Protein AF-A0A5J9WHA4-F1 (afdb_monomer_lite)

Foldseek 3Di:
DDDDDDDDDPPDDPVPDDDDPDDDDDDDDDDDDDDCDVVNVVVCVVCVVVPPVPPPDDDDPVRCCVVPPDPDDPVVVVVVVVVVVVVVVVVVVVVVVVVVVVVVVVVVVVVVVVVVVVVVVVVVVVD

Secondary structure (DSSP, 8-state):
----PPPP-----GGG------PPPPPPP----SS--HHHHHHHHHHTT--S--PPP---HHHHHHHHS-SS-HHHHHHHHHHHHHHHHHHHHHHHHHHHHHHHHHHHHHHHHHHHHHHHHHHHTT-

Structure (mmCIF, N/CA/C/O backbone):
data_AF-A0A5J9WHA4-F1
#
_entry.id   AF-A0A5J9WHA4-F1
#
loop_
_atom_site.group_PDB
_atom_site.id
_atom_site.type_symbol
_atom_site.label_atom_id
_atom_site.label_alt_id
_atom_site.label_comp_id
_atom_site.label_asym_id
_atom_site.label_entity_id
_atom_site.label_seq_id
_atom_site.pdbx_PDB_ins_code
_atom_site.Cartn_x
_atom_site.Cartn_y
_atom_site.Cartn_z
_atom_site.occupancy
_atom_site.B_iso_or_equiv
_atom_site.auth_seq_id
_atom_site.auth_comp_id
_atom_site.auth_asym_id
_atom_site.auth_atom_id
_atom_site.pdbx_PDB_model_num
ATOM 1 N N . MET A 1 1 ? 9.979 -21.964 36.514 1.00 42.50 1 MET A N 1
ATOM 2 C CA . MET A 1 1 ? 9.067 -22.719 35.623 1.00 42.50 1 MET A CA 1
ATOM 3 C C . MET A 1 1 ? 7.821 -21.862 35.425 1.00 42.50 1 MET A C 1
ATOM 5 O O . MET A 1 1 ? 7.176 -21.580 36.415 1.00 42.50 1 MET A O 1
ATOM 9 N N . GLY A 1 2 ? 7.431 -21.323 34.276 1.00 45.12 2 GLY A N 1
ATOM 10 C CA . GLY A 1 2 ? 8.003 -21.222 32.938 1.00 45.12 2 GLY A CA 1
ATOM 11 C C . GLY A 1 2 ? 7.288 -20.052 32.241 1.00 45.12 2 GLY A C 1
ATOM 12 O O . GLY A 1 2 ? 6.086 -19.860 32.433 1.00 45.12 2 GLY A O 1
ATOM 13 N N . ASN A 1 3 ? 8.032 -19.243 31.488 1.00 47.94 3 ASN A N 1
ATOM 14 C CA . ASN A 1 3 ? 7.484 -18.123 30.724 1.00 47.94 3 ASN A CA 1
ATOM 15 C C . ASN A 1 3 ? 6.667 -18.672 29.548 1.00 47.94 3 ASN A C 1
ATOM 17 O O . ASN A 1 3 ? 7.211 -19.367 28.691 1.00 47.94 3 ASN A O 1
ATOM 21 N N . LYS A 1 4 ? 5.364 -18.375 29.497 1.00 57.47 4 LYS A N 1
ATOM 22 C CA . LYS A 1 4 ? 4.551 -18.638 28.304 1.00 57.47 4 LYS A CA 1
ATOM 23 C C . LYS A 1 4 ? 4.778 -17.486 27.328 1.00 57.47 4 LYS A C 1
ATOM 25 O O . LYS A 1 4 ? 4.336 -16.371 27.586 1.00 57.47 4 LYS A O 1
ATOM 30 N N . GLY A 1 5 ? 5.514 -17.765 26.253 1.00 57.06 5 GLY A N 1
ATOM 31 C CA . GLY A 1 5 ? 5.734 -16.830 25.150 1.00 57.06 5 GLY A CA 1
ATOM 32 C C . GLY A 1 5 ? 4.427 -16.412 24.457 1.00 57.06 5 GLY A C 1
ATOM 33 O O . GLY A 1 5 ? 3.373 -17.016 24.697 1.00 57.06 5 GLY A O 1
ATOM 34 N N . PRO A 1 6 ? 4.470 -15.367 23.614 1.00 57.88 6 PRO A N 1
ATOM 35 C CA . PRO A 1 6 ? 3.291 -14.869 22.919 1.00 57.88 6 PRO A CA 1
ATOM 36 C C . PRO A 1 6 ? 2.758 -15.936 21.953 1.00 57.88 6 PRO A C 1
ATOM 38 O O . PRO A 1 6 ? 3.522 -16.599 21.252 1.00 57.88 6 PRO A O 1
ATOM 41 N N . ARG A 1 7 ? 1.434 -16.129 21.947 1.00 57.38 7 ARG A N 1
ATOM 42 C CA . ARG A 1 7 ? 0.766 -17.046 21.012 1.00 57.38 7 ARG A CA 1
ATOM 43 C C . ARG A 1 7 ? 0.948 -16.537 19.578 1.00 57.38 7 ARG A C 1
ATOM 45 O O . ARG A 1 7 ? 0.840 -15.327 19.378 1.00 57.38 7 ARG A O 1
ATOM 52 N N . PRO A 1 8 ? 1.153 -17.426 18.593 1.00 57.53 8 PRO A N 1
ATOM 53 C CA . PRO A 1 8 ? 1.164 -17.031 17.194 1.00 57.53 8 PRO A CA 1
ATOM 54 C C . PRO A 1 8 ? -0.209 -16.459 16.824 1.00 57.53 8 PRO A C 1
ATOM 56 O O . PRO A 1 8 ? -1.244 -17.096 17.033 1.00 57.53 8 PRO A O 1
ATOM 59 N N . THR A 1 9 ? -0.212 -15.232 16.311 1.00 53.78 9 THR A N 1
ATOM 60 C CA . THR A 1 9 ? -1.342 -14.655 15.586 1.00 53.78 9 THR A CA 1
ATOM 61 C C . THR A 1 9 ? -1.576 -15.513 14.353 1.00 53.78 9 THR A C 1
ATOM 63 O O . THR A 1 9 ? -0.716 -15.576 13.481 1.00 53.78 9 THR A O 1
ATOM 66 N N . GLN A 1 10 ? -2.702 -16.221 14.314 1.00 59.75 10 GLN A N 1
ATOM 67 C CA . GLN A 1 10 ? -3.128 -16.947 13.125 1.00 59.75 10 GLN A CA 1
ATOM 68 C C . GLN A 1 10 ? -3.395 -15.911 12.031 1.00 59.75 10 GLN A C 1
ATOM 70 O O . GLN A 1 10 ? -4.304 -15.090 12.159 1.00 59.75 10 GLN A O 1
ATOM 75 N N . GLU A 1 11 ? -2.544 -15.893 11.012 1.00 55.50 11 GLU A N 1
ATOM 76 C CA . GLU A 1 11 ? -2.769 -15.114 9.802 1.00 55.50 11 GLU A CA 1
ATOM 77 C C . GLU A 1 11 ? -3.932 -15.767 9.052 1.00 55.50 11 GLU A C 1
ATOM 79 O O . GLU A 1 11 ? -3.798 -16.865 8.524 1.00 55.50 11 GLU A O 1
ATOM 84 N N . LEU A 1 12 ? -5.107 -15.135 9.088 1.00 58.59 12 LEU A N 1
ATOM 85 C CA . LEU A 1 12 ? -6.252 -15.551 8.282 1.00 58.59 12 LEU A CA 1
ATOM 86 C C . LEU A 1 12 ? -6.040 -15.014 6.868 1.00 58.59 12 LEU A C 1
ATOM 88 O O . LEU A 1 12 ? -6.037 -13.798 6.659 1.00 58.59 12 LEU A O 1
ATOM 92 N N . THR A 1 13 ? -5.824 -15.918 5.917 1.00 63.78 13 THR A N 1
ATOM 93 C CA . THR A 1 13 ? -5.714 -15.584 4.497 1.00 63.78 13 THR A CA 1
ATOM 94 C C . THR A 1 13 ? -7.108 -15.463 3.885 1.00 63.78 13 THR A C 1
ATOM 96 O O . THR A 1 13 ? -8.041 -16.149 4.295 1.00 63.78 13 THR A O 1
ATOM 99 N N . THR A 1 14 ? -7.281 -14.567 2.912 1.00 65.06 14 THR A N 1
ATOM 100 C CA . THR A 1 14 ? -8.581 -14.262 2.281 1.00 65.06 14 THR A CA 1
ATOM 101 C C . THR A 1 14 ? -9.237 -15.478 1.603 1.00 65.06 14 THR A C 1
ATOM 103 O O . THR A 1 14 ? -10.431 -15.445 1.320 1.00 65.06 14 THR A O 1
ATOM 106 N N . ASP A 1 15 ? -8.486 -16.561 1.398 1.00 68.62 15 ASP A N 1
ATOM 107 C CA . ASP A 1 15 ? -8.943 -17.799 0.760 1.00 68.62 15 ASP A CA 1
ATOM 108 C C . ASP A 1 15 ? -9.751 -18.732 1.689 1.00 68.62 15 ASP A C 1
ATOM 110 O O . ASP A 1 15 ? -10.354 -19.696 1.219 1.00 68.62 15 ASP A O 1
ATOM 114 N N . ASP A 1 16 ? -9.829 -18.449 2.996 1.00 73.75 16 ASP A N 1
ATOM 115 C CA . ASP A 1 16 ? -10.520 -19.313 3.972 1.00 73.75 16 ASP A CA 1
ATOM 116 C C . ASP A 1 16 ? -12.035 -19.034 4.113 1.00 73.75 16 ASP A C 1
ATOM 118 O O . ASP A 1 16 ? -12.739 -19.711 4.872 1.00 73.75 16 ASP A O 1
ATOM 122 N N . ILE A 1 17 ? -12.576 -18.040 3.398 1.00 70.94 17 ILE A N 1
ATOM 123 C CA . ILE A 1 17 ? -13.988 -17.638 3.495 1.00 70.94 17 ILE A CA 1
ATOM 124 C C . ILE A 1 17 ? -14.823 -18.406 2.458 1.00 70.94 17 ILE A C 1
ATOM 126 O O . ILE A 1 17 ? -14.785 -18.106 1.268 1.00 70.94 17 ILE A O 1
ATOM 130 N N . LYS A 1 18 ? -15.633 -19.371 2.909 1.00 67.25 18 LYS A N 1
ATOM 131 C CA . LYS A 1 18 ? -16.637 -20.054 2.071 1.00 67.25 18 LYS A CA 1
ATOM 132 C C . LYS A 1 18 ? -17.960 -19.286 2.120 1.00 67.25 18 LYS A C 1
ATOM 134 O O . LYS A 1 18 ? -18.579 -19.212 3.178 1.00 67.25 18 LYS A O 1
ATOM 139 N N . ILE A 1 19 ? -18.373 -18.707 0.994 1.00 67.00 19 ILE A N 1
ATOM 140 C CA . ILE A 1 19 ? -19.664 -18.021 0.834 1.00 67.00 19 ILE A CA 1
ATOM 141 C C . ILE A 1 19 ? -20.607 -18.989 0.115 1.00 67.00 19 ILE A C 1
ATOM 143 O O . ILE A 1 19 ? -20.355 -19.334 -1.036 1.00 67.00 19 ILE A O 1
ATOM 147 N N . ASP A 1 20 ? -21.664 -19.440 0.795 1.00 69.50 20 ASP A N 1
ATOM 148 C CA . ASP A 1 20 ? -22.755 -20.182 0.154 1.00 69.50 20 ASP A CA 1
ATOM 149 C C . ASP A 1 20 ? -23.672 -19.198 -0.586 1.00 69.50 20 ASP A C 1
ATOM 151 O O . ASP A 1 20 ? -24.241 -18.280 0.007 1.00 69.50 20 ASP A O 1
ATOM 155 N N . ASP A 1 21 ? -23.789 -19.395 -1.897 1.00 61.84 21 ASP A N 1
ATOM 156 C CA . ASP A 1 21 ? -24.413 -18.480 -2.858 1.00 61.84 21 ASP A CA 1
ATOM 157 C C . ASP A 1 21 ? -25.889 -18.853 -3.118 1.00 61.84 21 ASP A C 1
ATOM 159 O O . ASP A 1 21 ? -26.324 -19.041 -4.256 1.00 61.84 21 ASP A O 1
ATOM 163 N N . GLU A 1 22 ? -26.680 -19.043 -2.054 1.00 62.44 22 GLU A N 1
ATOM 164 C CA . GLU A 1 22 ? -28.096 -19.407 -2.197 1.00 62.44 22 GLU A CA 1
ATOM 165 C C . GLU A 1 22 ? -29.006 -18.170 -2.196 1.00 62.44 22 GLU A C 1
ATOM 167 O O . GLU A 1 22 ? -29.289 -17.546 -1.170 1.00 62.44 22 GLU A O 1
ATOM 172 N N . ALA A 1 23 ? -29.481 -17.809 -3.390 1.00 63.62 23 ALA A N 1
ATOM 173 C CA . ALA A 1 23 ? -30.409 -16.704 -3.590 1.00 63.62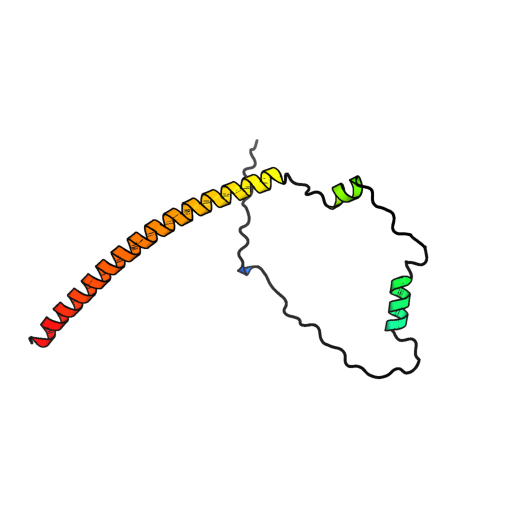 23 ALA A CA 1
ATOM 174 C C . ALA A 1 23 ? -31.837 -17.059 -3.111 1.00 63.62 23 ALA A C 1
ATOM 176 O O . ALA A 1 23 ? -32.367 -18.116 -3.463 1.00 63.62 23 ALA A O 1
ATOM 177 N N . PRO A 1 24 ? -32.537 -16.166 -2.385 1.00 54.28 24 PRO A N 1
ATOM 178 C CA . PRO A 1 24 ? -33.903 -16.430 -1.941 1.00 54.28 24 PRO A CA 1
ATOM 179 C C . PRO A 1 24 ? -34.912 -16.357 -3.103 1.00 54.28 24 PRO A C 1
ATOM 181 O O . PRO A 1 24 ? -35.023 -15.346 -3.802 1.00 54.28 24 PRO A O 1
ATOM 184 N N . SER A 1 25 ? -35.689 -17.431 -3.291 1.00 53.03 25 SER A N 1
ATOM 185 C CA . SER A 1 25 ? -36.754 -17.521 -4.304 1.00 53.03 25 SER A CA 1
ATOM 186 C C . SER A 1 25 ? -37.986 -16.659 -3.963 1.00 53.03 25 SER A C 1
ATOM 188 O O . SER A 1 25 ? -38.365 -16.504 -2.800 1.00 53.03 25 SER A O 1
ATOM 190 N N . LYS A 1 26 ? -38.630 -16.081 -4.990 1.00 59.03 26 LYS A N 1
ATOM 191 C CA . LYS A 1 26 ? -39.830 -15.227 -4.865 1.00 59.03 26 LYS A CA 1
ATOM 192 C C . LYS A 1 26 ? -41.116 -16.068 -4.909 1.00 59.03 26 LYS A C 1
ATOM 194 O O . LYS A 1 26 ? -41.284 -16.808 -5.878 1.00 59.03 26 LYS A O 1
ATOM 199 N N . PRO A 1 27 ? -42.078 -15.913 -3.978 1.00 46.75 27 PRO A N 1
ATOM 200 C CA . PRO A 1 27 ? -43.382 -16.549 -4.131 1.00 46.75 27 PRO A CA 1
ATOM 201 C C . PRO A 1 27 ? -44.345 -15.704 -4.984 1.00 46.75 27 PRO A C 1
ATOM 203 O O . PRO A 1 27 ? -44.497 -14.497 -4.786 1.00 46.75 27 PRO A O 1
ATOM 206 N N . ALA A 1 28 ? -45.002 -16.377 -5.934 1.00 53.56 28 ALA A N 1
ATOM 207 C CA . ALA A 1 28 ? -46.077 -15.862 -6.780 1.00 53.56 28 ALA A CA 1
ATOM 208 C C . ALA A 1 28 ? -47.395 -15.681 -6.000 1.00 53.56 28 ALA A C 1
ATOM 210 O O . ALA A 1 28 ? -47.673 -16.404 -5.044 1.00 53.56 28 ALA A O 1
ATOM 211 N N . SER A 1 29 ? -48.214 -14.716 -6.430 1.00 55.09 29 SER A N 1
ATOM 212 C CA . SER A 1 29 ? -49.480 -14.350 -5.783 1.00 55.09 29 SER A CA 1
ATOM 213 C C . SER A 1 29 ? -50.662 -15.113 -6.390 1.00 55.09 29 SER A C 1
ATOM 215 O O . SER A 1 29 ? -50.831 -15.136 -7.609 1.00 55.09 29 SER A O 1
ATOM 217 N N . THR A 1 30 ? -51.507 -15.729 -5.560 1.00 46.62 30 THR A N 1
ATOM 218 C CA . THR A 1 30 ? -52.826 -16.246 -5.966 1.00 46.62 30 THR A CA 1
ATOM 219 C C . THR A 1 30 ? -53.839 -16.035 -4.838 1.00 46.62 30 THR A C 1
ATOM 221 O O . THR A 1 30 ? -53.499 -16.084 -3.657 1.00 46.62 30 THR A O 1
ATOM 224 N N . SER A 1 31 ? -55.062 -15.702 -5.245 1.00 49.72 31 SER A N 1
ATOM 225 C CA . SER A 1 31 ? -56.142 -15.062 -4.494 1.00 49.72 31 SER A CA 1
ATOM 226 C C . SER A 1 31 ? -56.751 -15.875 -3.345 1.00 49.72 31 SER A C 1
ATOM 228 O O . SER A 1 31 ? -56.745 -17.103 -3.306 1.00 49.72 31 SER A O 1
ATOM 230 N N . ILE A 1 32 ? -57.291 -15.106 -2.399 1.00 50.34 32 ILE A N 1
ATOM 231 C CA . ILE A 1 32 ? -57.791 -15.483 -1.077 1.00 50.34 32 ILE A CA 1
ATOM 232 C C . ILE A 1 32 ? -59.152 -16.187 -1.187 1.00 50.34 32 ILE A C 1
ATOM 234 O O . ILE A 1 32 ? -60.130 -15.589 -1.625 1.00 50.34 32 ILE A O 1
ATOM 238 N N . PHE A 1 33 ? -59.229 -17.4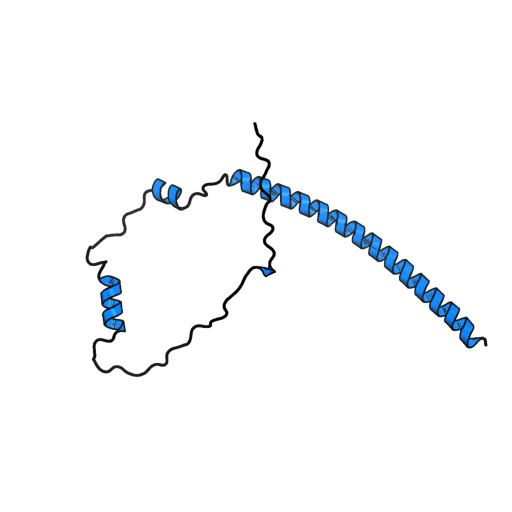22 -0.688 1.00 45.38 33 PHE A N 1
ATOM 239 C CA . PHE A 1 33 ? -60.457 -17.983 -0.124 1.00 45.38 33 PHE A CA 1
ATOM 240 C C . PHE A 1 33 ? -60.268 -18.114 1.385 1.00 45.38 33 PHE A C 1
ATOM 242 O O . PHE A 1 33 ? -59.218 -18.574 1.837 1.00 45.38 33 PHE A O 1
ATOM 249 N N . ASN A 1 34 ? -61.286 -17.705 2.145 1.00 53.81 34 ASN A N 1
ATOM 250 C CA . ASN A 1 34 ? -61.327 -17.684 3.608 1.00 53.81 34 ASN A CA 1
ATOM 251 C C . ASN A 1 34 ? -61.114 -19.082 4.214 1.00 53.81 34 ASN A C 1
ATOM 253 O O . ASN A 1 34 ? -62.048 -19.791 4.577 1.00 53.81 34 ASN A O 1
ATOM 257 N N . LYS A 1 35 ? -59.854 -19.468 4.349 1.00 57.12 35 LYS A N 1
ATOM 258 C CA . LYS A 1 35 ? -59.348 -20.399 5.351 1.00 57.12 35 LYS A CA 1
ATOM 259 C C . LYS A 1 35 ? -58.285 -19.605 6.079 1.00 57.12 35 LYS A C 1
ATOM 261 O O . LYS A 1 35 ? -57.415 -19.066 5.395 1.00 57.12 35 LYS A O 1
ATOM 266 N N . LYS A 1 36 ? -58.363 -19.512 7.415 1.00 61.00 36 LYS A N 1
ATOM 267 C CA . LYS A 1 36 ? -57.305 -18.886 8.222 1.00 61.00 36 LYS A CA 1
ATOM 268 C C . LYS A 1 36 ? -55.970 -19.398 7.707 1.00 61.00 36 LYS A C 1
ATOM 270 O O . LYS A 1 36 ? -55.678 -20.594 7.784 1.00 61.00 36 LYS A O 1
ATOM 275 N N . SER A 1 37 ? -55.236 -18.519 7.040 1.00 65.69 37 SER A N 1
ATOM 276 C CA . SER A 1 37 ? -54.054 -18.946 6.308 1.00 65.69 37 SER A CA 1
ATOM 277 C C . SER A 1 37 ? -52.986 -19.329 7.330 1.00 65.69 37 SER A C 1
ATOM 279 O O . SER A 1 37 ? -52.959 -18.800 8.442 1.00 65.69 37 SER A O 1
ATOM 281 N N . LYS A 1 38 ? -52.057 -20.222 6.975 1.00 65.69 38 LYS A N 1
ATOM 282 C CA . LYS A 1 38 ? -50.892 -20.503 7.835 1.00 65.69 38 LYS A CA 1
ATOM 283 C C . LYS A 1 38 ? -50.165 -19.204 8.221 1.00 65.69 38 LYS A C 1
ATOM 285 O O . LYS A 1 38 ? -49.627 -19.120 9.316 1.00 65.69 38 LYS A O 1
ATOM 290 N N . ALA A 1 39 ?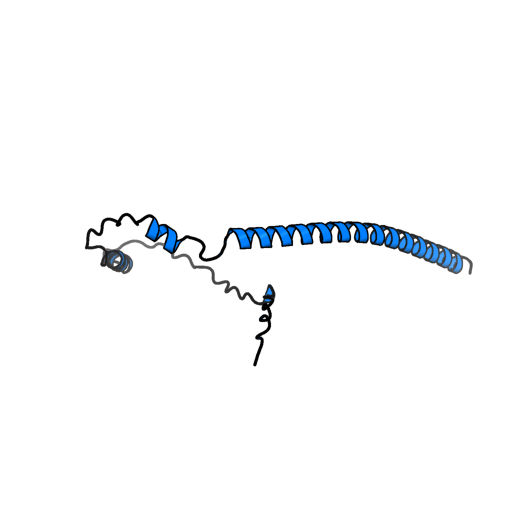 -50.205 -18.190 7.353 1.00 70.25 39 ALA A N 1
ATOM 291 C CA . ALA A 1 39 ? -49.675 -16.857 7.615 1.00 70.25 39 ALA A CA 1
ATOM 292 C C . ALA A 1 39 ? -50.461 -16.091 8.693 1.00 70.25 39 ALA A C 1
ATOM 294 O O . ALA A 1 39 ? -49.855 -15.379 9.482 1.00 70.25 39 ALA A O 1
ATOM 295 N N . GLU A 1 40 ? -51.781 -16.248 8.769 1.00 69.62 40 GLU A N 1
ATOM 296 C CA . GLU A 1 40 ? -52.615 -15.653 9.820 1.00 69.62 40 GLU A CA 1
ATOM 297 C C . GLU A 1 40 ? -52.359 -16.320 11.176 1.00 69.62 40 GLU A C 1
ATOM 299 O O . GLU A 1 40 ? -52.136 -15.627 12.161 1.00 69.62 40 GLU A O 1
ATOM 304 N N . VAL A 1 41 ? -52.224 -17.650 11.208 1.00 74.31 41 VAL A N 1
ATOM 305 C CA . VAL A 1 41 ? -51.834 -18.389 12.425 1.00 74.31 41 VAL A CA 1
ATOM 306 C C . VAL A 1 41 ? -50.394 -18.066 12.844 1.00 74.31 41 VAL A C 1
ATOM 308 O O . VAL A 1 41 ? -50.094 -17.956 14.027 1.00 74.31 41 VAL A O 1
ATOM 311 N N . GLN A 1 42 ? -49.474 -17.893 11.891 1.00 71.06 42 GLN A N 1
ATOM 312 C CA . GLN A 1 42 ? -48.104 -17.457 12.187 1.00 71.06 42 GLN A CA 1
ATOM 313 C C . GLN A 1 42 ? -48.046 -16.007 12.670 1.00 71.06 42 GLN A C 1
ATOM 315 O O . GLN A 1 42 ? -47.223 -15.696 13.524 1.00 71.06 42 GLN A O 1
ATOM 320 N N . ARG A 1 43 ? -48.921 -15.132 12.161 1.00 71.88 43 ARG A N 1
ATOM 321 C CA . ARG A 1 43 ? -49.085 -13.764 12.664 1.00 71.88 43 ARG A CA 1
ATOM 322 C C . ARG A 1 43 ? -49.622 -13.768 14.088 1.00 71.88 43 ARG A C 1
ATOM 324 O O . ARG A 1 43 ? -49.035 -13.098 14.922 1.00 71.88 43 ARG A O 1
ATOM 331 N N . GLU A 1 44 ? -50.658 -14.553 14.381 1.00 69.69 44 GLU A N 1
ATOM 332 C CA . GLU A 1 44 ? -51.178 -14.733 15.744 1.00 69.69 44 GLU A CA 1
ATOM 333 C C . GLU A 1 44 ? -50.065 -15.227 16.694 1.00 69.69 44 GLU A C 1
ATOM 335 O O . GLU A 1 44 ? -49.855 -14.628 17.744 1.00 69.69 44 GLU A O 1
ATOM 340 N N . LYS A 1 45 ? -49.243 -16.200 16.268 1.00 71.75 45 LYS A N 1
ATOM 341 C CA . LYS A 1 45 ? -48.070 -16.694 17.023 1.00 71.75 45 LYS A CA 1
ATOM 342 C C . LYS A 1 45 ? -46.950 -15.671 17.213 1.00 71.75 45 LYS A C 1
ATOM 344 O O . LYS A 1 45 ? -46.214 -15.749 18.191 1.00 71.75 45 LYS A O 1
ATOM 349 N N . LEU A 1 46 ? -46.807 -14.711 16.299 1.00 69.12 46 LEU A N 1
ATOM 350 C CA . LEU A 1 46 ? -45.819 -13.635 16.420 1.00 69.12 46 LEU A CA 1
ATOM 351 C C . LEU A 1 46 ? -46.174 -12.664 17.560 1.00 69.12 46 LEU A C 1
ATOM 353 O O . LEU A 1 46 ? -45.284 -12.027 18.119 1.00 69.12 46 LEU A O 1
ATOM 357 N N . PHE A 1 47 ? -47.461 -12.581 17.918 1.00 67.12 47 PHE A N 1
ATOM 358 C CA . PHE A 1 47 ? -47.982 -11.737 18.997 1.00 67.12 47 PHE A CA 1
ATOM 359 C C . PHE A 1 47 ? -48.432 -12.532 20.239 1.00 67.12 47 PHE A C 1
ATOM 361 O O . PHE A 1 47 ? -48.749 -11.923 21.258 1.00 67.12 47 PHE A O 1
ATOM 368 N N . GLU A 1 48 ? -48.389 -13.870 20.204 1.00 63.44 48 GLU A N 1
ATOM 369 C CA . GLU A 1 48 ? -48.792 -14.781 21.298 1.00 63.44 48 GLU A CA 1
ATOM 370 C C . GLU A 1 48 ? -47.861 -14.726 22.532 1.00 63.44 48 GLU A C 1
ATOM 372 O O . GLU A 1 48 ? -48.135 -15.339 23.557 1.00 63.44 48 GLU A O 1
ATOM 377 N N . GLY A 1 49 ? -46.780 -13.942 22.476 1.00 57.78 49 GLY A N 1
ATOM 378 C CA . GLY A 1 49 ? -45.942 -13.589 23.633 1.00 57.78 49 GLY A CA 1
ATOM 379 C C . GLY A 1 49 ? -46.067 -12.129 24.089 1.00 57.78 49 GLY A C 1
ATOM 380 O O . GLY A 1 49 ? -45.355 -11.717 24.999 1.00 57.78 49 GLY A O 1
ATOM 381 N N . SER A 1 50 ? -46.932 -11.335 23.447 1.00 55.59 50 SER A N 1
ATOM 382 C CA . SER A 1 50 ? -47.074 -9.884 23.648 1.00 55.59 50 SER A CA 1
ATOM 383 C C . SER A 1 50 ? -48.445 -9.501 24.228 1.00 55.59 50 SER A C 1
ATOM 385 O O . SER A 1 50 ? -48.908 -8.376 24.037 1.00 55.59 50 SER A O 1
ATOM 387 N N . SER A 1 51 ? -49.129 -10.431 24.902 1.00 55.66 51 SER A N 1
ATOM 388 C CA . SER A 1 51 ? -50.410 -10.167 25.579 1.00 55.66 51 SER A CA 1
ATOM 389 C C . SER A 1 51 ? -50.251 -9.444 26.918 1.00 55.66 51 SER A C 1
ATOM 391 O O . SER A 1 51 ? -51.240 -9.000 27.493 1.00 55.66 51 SER A O 1
ATOM 393 N N . ASP A 1 52 ? -49.023 -9.326 27.421 1.00 59.31 52 ASP A N 1
ATOM 394 C CA . ASP A 1 52 ? -48.709 -8.392 28.490 1.00 59.31 52 ASP A CA 1
ATOM 395 C C . ASP A 1 52 ? -48.357 -7.054 27.839 1.00 59.31 52 ASP A C 1
ATOM 397 O O . ASP A 1 52 ? -47.522 -7.000 26.930 1.00 59.31 52 ASP A O 1
ATOM 401 N N . VAL A 1 53 ? -49.001 -5.970 28.273 1.00 56.47 53 VAL A N 1
ATOM 402 C CA . VAL A 1 53 ? -48.643 -4.601 27.884 1.00 56.47 53 VAL A CA 1
ATOM 403 C C . VAL A 1 53 ? -47.319 -4.275 28.578 1.00 56.47 53 VAL A C 1
ATOM 405 O O . VAL A 1 53 ? -47.227 -3.430 29.466 1.00 56.47 53 VAL A O 1
ATOM 408 N N . GLN A 1 54 ? -46.257 -4.969 28.178 1.00 61.91 54 GLN A N 1
ATOM 409 C CA . GLN A 1 54 ? -44.886 -4.660 28.526 1.00 61.91 54 GLN A CA 1
ATOM 410 C C . GLN A 1 54 ? -44.532 -3.417 27.724 1.00 61.91 54 GLN A C 1
ATOM 412 O O . GLN A 1 54 ? -43.922 -3.474 26.656 1.00 61.91 54 GLN A O 1
ATOM 417 N N . THR A 1 55 ? -44.985 -2.262 28.213 1.00 68.00 55 THR A N 1
ATOM 418 C CA . THR A 1 55 ? -44.442 -0.985 27.759 1.00 68.00 55 THR A CA 1
ATOM 419 C C . THR A 1 55 ? -42.914 -1.108 27.762 1.00 68.00 55 THR A C 1
ATOM 421 O O . THR A 1 55 ? -42.353 -1.574 28.759 1.00 68.00 55 THR A O 1
ATOM 424 N N . PRO A 1 56 ? -42.219 -0.767 26.659 1.00 73.94 56 PRO A N 1
ATOM 425 C CA . PRO A 1 56 ? -40.778 -0.928 26.598 1.00 73.94 56 PRO A CA 1
ATOM 426 C C . PRO A 1 56 ? -40.138 -0.211 27.788 1.00 73.94 56 PRO A C 1
ATOM 428 O O . PRO A 1 56 ? -40.250 1.012 27.928 1.00 73.94 56 PRO A O 1
ATOM 431 N N . ARG A 1 57 ? -39.485 -0.969 28.675 1.00 81.31 57 ARG A N 1
ATOM 432 C CA . ARG A 1 57 ? -38.820 -0.394 29.844 1.00 81.31 57 ARG A CA 1
ATOM 433 C C . ARG A 1 57 ? -37.709 0.532 29.361 1.00 81.31 57 ARG A C 1
ATOM 435 O O . ARG A 1 57 ? -36.836 0.117 28.597 1.00 81.31 57 ARG A O 1
ATOM 442 N N . LYS A 1 58 ? -37.707 1.783 29.833 1.00 84.50 58 LYS A N 1
ATOM 443 C CA . LYS A 1 58 ? -36.588 2.703 29.595 1.00 84.50 58 LYS A CA 1
ATOM 444 C C . LYS A 1 58 ? -35.320 2.075 30.182 1.00 84.50 58 LYS A C 1
ATOM 446 O O . LYS A 1 58 ? -35.238 1.871 31.393 1.00 84.50 58 LYS A O 1
ATOM 451 N N . LYS A 1 59 ? -34.359 1.728 29.324 1.00 87.12 59 LYS A N 1
ATOM 452 C CA . LYS A 1 59 ? -33.067 1.178 29.751 1.00 87.12 59 LYS A CA 1
ATOM 453 C C . LYS A 1 59 ? -32.300 2.226 30.555 1.00 87.12 59 LYS A C 1
ATOM 455 O O . LYS A 1 59 ? -32.308 3.405 30.204 1.00 87.12 59 LYS A O 1
ATOM 460 N N . SER A 1 60 ? -31.624 1.787 31.614 1.00 91.62 60 SER A N 1
ATOM 461 C CA . SER A 1 60 ? -30.705 2.646 32.366 1.00 91.62 60 SER A CA 1
ATOM 462 C C . SER A 1 60 ? -29.463 2.967 31.531 1.00 91.62 60 SER A C 1
ATOM 464 O O . SER A 1 60 ? -29.009 2.143 30.734 1.00 91.62 60 SER A O 1
ATOM 466 N N . THR A 1 61 ? -28.857 4.134 31.755 1.00 88.88 61 THR A N 1
ATOM 467 C CA . THR A 1 61 ? -27.574 4.512 31.145 1.00 88.88 61 THR A CA 1
ATOM 468 C C . THR A 1 61 ? -26.502 3.450 31.389 1.00 88.88 61 THR A C 1
ATOM 470 O O . THR A 1 61 ? -25.744 3.128 30.479 1.00 88.88 61 THR A O 1
ATOM 473 N N . GLN A 1 62 ? -26.463 2.846 32.584 1.00 88.19 62 GLN A N 1
ATOM 474 C CA . GLN A 1 62 ? -25.518 1.764 32.876 1.00 88.19 62 GLN A CA 1
ATOM 475 C C . GLN A 1 62 ? -25.773 0.518 32.024 1.00 88.19 62 GLN A C 1
ATOM 477 O O . GLN A 1 62 ? -24.811 -0.070 31.555 1.00 88.19 62 GLN A O 1
ATOM 482 N N . GLU A 1 63 ? -27.035 0.154 31.781 1.00 88.00 63 GLU A N 1
ATOM 483 C CA . GLU A 1 63 ? -27.431 -0.987 30.936 1.00 88.00 63 GLU A CA 1
ATOM 484 C C . GLU A 1 63 ? -26.992 -0.794 29.478 1.00 88.00 63 GLU A C 1
ATOM 486 O O . GLU A 1 63 ? -26.536 -1.718 28.810 1.00 88.00 63 GLU A O 1
ATOM 491 N N . ILE A 1 64 ? -27.115 0.435 28.976 1.00 89.69 64 ILE A N 1
ATOM 492 C CA . ILE A 1 64 ? -26.685 0.784 27.620 1.00 89.69 64 ILE A CA 1
ATOM 493 C C . ILE A 1 64 ? -25.159 0.746 27.539 1.00 89.69 64 ILE A C 1
ATOM 495 O O . ILE A 1 64 ? -24.596 0.181 26.601 1.00 89.69 64 ILE A O 1
ATOM 499 N N . LEU A 1 65 ? -24.478 1.306 28.540 1.00 87.31 65 LEU A N 1
ATOM 500 C CA . LEU A 1 65 ? -23.024 1.277 28.600 1.00 87.31 65 LEU A CA 1
ATOM 501 C C . LEU A 1 65 ? -22.505 -0.155 28.736 1.00 87.31 65 LEU A C 1
ATOM 503 O O . LEU A 1 65 ? -21.598 -0.522 28.013 1.00 87.31 65 LEU A O 1
ATOM 507 N N . THR A 1 66 ? -23.061 -1.015 29.580 1.00 83.88 66 THR A N 1
ATOM 508 C CA . THR A 1 66 ? -22.571 -2.399 29.688 1.00 83.88 66 THR A CA 1
ATOM 509 C C . THR A 1 66 ? -22.776 -3.203 28.405 1.00 83.88 66 THR A C 1
ATOM 511 O O . THR A 1 66 ? -21.915 -4.015 28.063 1.00 83.88 66 THR A O 1
ATOM 514 N N . GLN A 1 67 ? -23.877 -2.966 27.686 1.00 86.31 67 GLN A N 1
ATOM 515 C CA . GLN A 1 67 ? -24.186 -3.680 26.449 1.00 86.31 67 GLN A CA 1
ATOM 516 C C . GLN A 1 67 ? -23.334 -3.215 25.259 1.00 86.31 67 GLN A C 1
ATOM 518 O O . GLN A 1 67 ? -22.917 -4.044 24.452 1.00 86.31 67 GLN A O 1
ATOM 523 N N . TYR A 1 68 ? -23.085 -1.908 25.139 1.00 84.12 68 TYR A N 1
ATOM 524 C CA . TYR A 1 68 ? -22.501 -1.311 23.930 1.00 84.12 68 TYR A CA 1
ATOM 525 C C . TYR A 1 68 ? -21.152 -0.626 24.142 1.00 84.12 68 TYR A C 1
ATOM 527 O O . TYR A 1 68 ? -20.481 -0.290 23.166 1.00 84.12 68 TYR A O 1
ATOM 535 N N . LYS A 1 69 ? -20.713 -0.405 25.386 1.00 81.75 69 LYS A N 1
ATOM 536 C CA . LYS A 1 69 ? -19.369 0.119 25.635 1.00 81.75 69 LYS A CA 1
ATOM 537 C C . LYS A 1 69 ? -18.371 -0.932 25.188 1.00 81.75 69 LYS A C 1
ATOM 539 O O . LYS A 1 69 ? -18.413 -2.086 25.616 1.00 81.75 69 LYS A O 1
ATOM 544 N N . PHE A 1 70 ? -17.461 -0.502 24.324 1.00 75.44 70 PHE A N 1
ATOM 545 C CA . PHE A 1 70 ? -16.313 -1.294 23.930 1.00 75.44 70 PHE A CA 1
ATOM 546 C C . PHE A 1 70 ? -15.603 -1.793 25.197 1.00 75.44 70 PHE A C 1
ATOM 548 O O . PHE A 1 70 ? -15.188 -0.997 26.039 1.00 75.44 70 PHE A O 1
ATOM 555 N N . LYS A 1 71 ? -15.542 -3.120 25.362 1.00 75.62 71 LYS A N 1
ATOM 556 C CA . LYS A 1 71 ? -14.974 -3.770 26.556 1.00 75.62 71 LYS A CA 1
ATOM 557 C C . LYS A 1 71 ? -13.443 -3.715 26.592 1.00 75.62 71 LYS A C 1
ATOM 559 O O . LYS A 1 71 ? -12.854 -4.080 27.603 1.00 75.62 71 LYS A O 1
ATOM 564 N N . GLY A 1 72 ? -12.811 -3.302 25.492 1.00 76.00 72 GLY A N 1
ATOM 565 C CA . GLY A 1 72 ? -11.375 -3.059 25.415 1.00 76.00 72 GLY A CA 1
ATOM 566 C C . GLY A 1 72 ? -11.017 -1.598 25.681 1.00 76.00 72 GLY A C 1
ATOM 567 O O . GLY A 1 72 ? -11.881 -0.731 25.806 1.00 76.00 72 GLY A O 1
ATOM 568 N N . ASP A 1 73 ? -9.721 -1.312 25.719 1.00 83.56 73 ASP A N 1
ATOM 569 C CA . ASP A 1 73 ? -9.237 0.063 25.730 1.00 83.56 73 ASP A CA 1
ATOM 570 C C . ASP A 1 73 ? -9.277 0.630 24.301 1.00 83.56 73 ASP A C 1
ATOM 572 O O . ASP A 1 73 ? -8.417 0.345 23.462 1.00 83.56 73 ASP A O 1
ATOM 576 N N . ALA A 1 74 ? -10.327 1.401 24.005 1.00 83.19 74 ALA A N 1
ATOM 577 C CA . ALA A 1 74 ? -10.508 2.043 22.704 1.00 83.19 74 ALA A CA 1
ATOM 578 C C . ALA A 1 74 ? -9.346 2.994 22.370 1.00 83.19 74 ALA A C 1
ATOM 580 O O . ALA A 1 74 ? -8.963 3.105 21.205 1.00 83.19 74 ALA A O 1
ATOM 581 N N . ALA A 1 75 ? -8.762 3.647 23.379 1.00 83.94 75 ALA A N 1
ATOM 582 C CA . ALA A 1 75 ? -7.640 4.553 23.185 1.00 83.94 75 ALA A CA 1
ATOM 583 C C . ALA A 1 75 ? -6.364 3.777 22.834 1.00 83.94 75 ALA A C 1
ATOM 585 O O . ALA A 1 75 ? -5.660 4.159 21.900 1.00 83.94 75 ALA A O 1
ATOM 586 N N . ALA A 1 76 ? -6.106 2.645 23.498 1.00 86.25 76 ALA A N 1
ATOM 587 C CA . ALA A 1 76 ? -4.982 1.773 23.152 1.00 86.25 76 ALA A CA 1
ATOM 588 C C . ALA A 1 76 ? -5.113 1.184 21.737 1.00 86.25 76 ALA A C 1
ATOM 590 O O . ALA A 1 76 ? -4.139 1.167 20.983 1.00 86.25 76 ALA A O 1
ATOM 591 N N . ALA A 1 77 ? -6.316 0.751 21.340 1.00 86.50 77 ALA A N 1
ATOM 592 C CA . ALA A 1 77 ? -6.566 0.256 19.985 1.00 86.50 77 ALA A CA 1
ATOM 593 C C . ALA A 1 77 ? -6.343 1.349 18.924 1.00 86.50 77 ALA A C 1
ATOM 595 O O . ALA A 1 77 ? -5.709 1.097 17.897 1.00 86.50 77 ALA A O 1
ATOM 596 N N . ALA A 1 78 ? -6.801 2.576 19.190 1.00 89.62 78 ALA A N 1
ATOM 597 C CA . ALA A 1 78 ? -6.576 3.720 18.311 1.00 89.62 78 ALA A CA 1
ATOM 598 C C . ALA A 1 78 ? -5.088 4.099 18.214 1.00 89.62 78 ALA A C 1
ATOM 600 O O . ALA A 1 78 ? -4.591 4.358 17.118 1.00 89.62 78 ALA A O 1
ATOM 601 N N . ALA A 1 79 ? -4.353 4.081 19.330 1.00 91.56 79 ALA A N 1
ATOM 602 C CA . ALA A 1 79 ? -2.914 4.334 19.341 1.00 91.56 79 ALA A CA 1
ATOM 603 C C . ALA A 1 79 ? -2.148 3.277 18.528 1.00 91.56 79 ALA A C 1
ATOM 605 O O . ALA A 1 79 ? -1.307 3.621 17.698 1.00 91.56 79 ALA A O 1
ATOM 606 N N . ALA A 1 80 ? -2.492 1.996 18.692 1.00 91.50 80 ALA A N 1
ATOM 607 C CA . ALA A 1 80 ? -1.909 0.915 17.903 1.00 91.50 80 ALA A CA 1
ATOM 608 C C . ALA A 1 80 ? -2.212 1.068 16.401 1.00 91.50 80 ALA A C 1
ATOM 610 O O . ALA A 1 80 ? -1.322 0.887 15.571 1.00 91.50 80 ALA A O 1
ATOM 611 N N . ALA A 1 81 ? -3.445 1.440 16.040 1.00 95.12 81 ALA A N 1
ATOM 612 C CA . ALA A 1 81 ? -3.823 1.699 14.651 1.00 95.12 81 ALA A CA 1
ATOM 613 C C . ALA A 1 81 ? -3.044 2.881 14.053 1.00 95.12 81 ALA A C 1
ATOM 615 O O . ALA A 1 81 ? -2.552 2.787 12.929 1.00 95.12 81 ALA A O 1
ATOM 616 N N . LYS A 1 82 ? -2.871 3.967 14.816 1.00 95.75 82 LYS A N 1
ATOM 617 C CA . LYS A 1 82 ? -2.065 5.122 14.405 1.00 95.75 82 LYS A CA 1
ATOM 618 C C . LYS A 1 82 ? -0.611 4.729 14.138 1.00 95.75 82 LYS A C 1
ATOM 620 O O . LYS A 1 82 ? -0.073 5.107 13.103 1.00 95.75 82 LYS A O 1
ATOM 625 N N . ASN A 1 83 ? 0.003 3.949 15.026 1.00 96.44 83 ASN A N 1
ATOM 626 C CA . ASN A 1 83 ? 1.385 3.496 14.845 1.00 96.44 83 ASN A CA 1
ATOM 627 C C . ASN A 1 83 ? 1.538 2.667 13.562 1.00 96.44 83 ASN A C 1
ATOM 629 O O . ASN A 1 83 ? 2.403 2.964 12.743 1.00 96.44 83 ASN A O 1
ATOM 633 N N . LYS A 1 84 ? 0.626 1.714 13.319 1.00 97.56 84 LYS A N 1
ATOM 634 C CA . LYS A 1 84 ? 0.618 0.917 12.079 1.00 97.56 84 LYS A CA 1
ATOM 635 C C . LYS A 1 84 ? 0.444 1.769 10.818 1.00 97.56 84 LYS A C 1
ATOM 637 O O . LYS A 1 84 ? 1.002 1.439 9.774 1.00 97.56 84 LYS A O 1
ATOM 642 N N . LEU A 1 85 ? -0.332 2.853 10.889 1.00 97.69 85 LEU A N 1
AT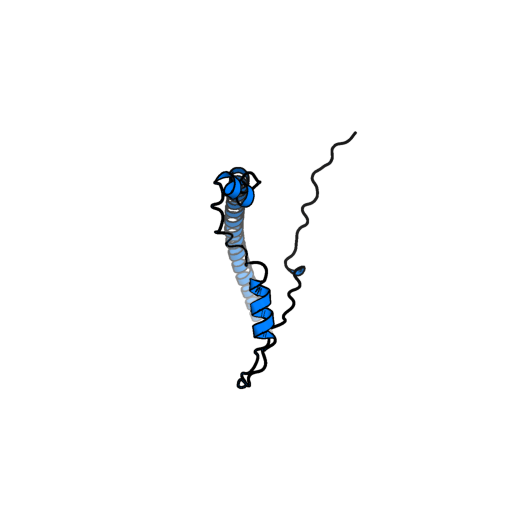OM 643 C CA . LEU A 1 85 ? -0.478 3.787 9.769 1.00 97.69 85 LEU A CA 1
ATOM 644 C C . LEU A 1 85 ? 0.816 4.553 9.486 1.00 97.69 85 LEU A C 1
ATOM 646 O O . LEU A 1 85 ? 1.168 4.698 8.318 1.00 97.69 85 LEU A O 1
ATOM 650 N N . MET A 1 86 ? 1.538 4.986 10.523 1.00 97.81 86 MET A N 1
ATOM 651 C CA . MET A 1 86 ? 2.835 5.641 10.331 1.00 97.81 86 MET A CA 1
ATOM 652 C C . MET A 1 86 ? 3.860 4.683 9.714 1.00 97.81 86 MET A C 1
ATOM 654 O O . MET A 1 86 ? 4.473 5.023 8.707 1.00 97.81 86 MET A O 1
ATOM 658 N N . GLU A 1 87 ? 3.955 3.445 10.211 1.00 97.31 87 GLU A N 1
ATOM 659 C CA . GLU A 1 87 ? 4.828 2.419 9.617 1.00 97.31 87 GLU A CA 1
ATOM 660 C C . GLU A 1 87 ? 4.497 2.159 8.139 1.00 97.31 87 GLU A C 1
ATOM 662 O O . GLU A 1 87 ? 5.384 1.986 7.301 1.00 97.31 87 GLU A O 1
ATOM 667 N N . ARG A 1 88 ? 3.204 2.121 7.787 1.00 97.88 88 ARG A N 1
ATOM 668 C CA . ARG A 1 88 ? 2.778 1.965 6.391 1.00 97.88 88 ARG A CA 1
ATOM 669 C C . ARG A 1 88 ? 3.219 3.152 5.543 1.00 97.88 88 ARG A C 1
ATOM 671 O O . ARG A 1 88 ? 3.647 2.941 4.413 1.00 97.88 88 ARG A O 1
ATOM 678 N N . GLN A 1 89 ? 3.098 4.370 6.057 1.00 96.88 89 GLN A N 1
ATOM 679 C CA . GLN A 1 89 ? 3.502 5.571 5.334 1.00 96.88 89 GLN A CA 1
ATOM 680 C C . GLN A 1 89 ? 5.003 5.558 5.028 1.00 96.88 89 GLN A C 1
ATOM 682 O O . GLN A 1 89 ? 5.390 5.809 3.889 1.00 96.88 89 GLN A O 1
ATOM 687 N N . GLU A 1 90 ? 5.834 5.186 6.001 1.00 97.31 90 GLU A N 1
ATOM 688 C CA . GLU A 1 90 ? 7.281 5.033 5.806 1.00 97.31 90 GLU A CA 1
ATOM 689 C C . GLU A 1 90 ? 7.605 3.960 4.757 1.00 97.31 90 GLU A C 1
ATOM 691 O O . GLU A 1 90 ? 8.406 4.188 3.849 1.00 97.31 90 GLU A O 1
ATOM 696 N N . LYS A 1 91 ? 6.931 2.803 4.817 1.00 98.31 91 LYS A N 1
ATOM 697 C CA . LYS A 1 91 ? 7.096 1.734 3.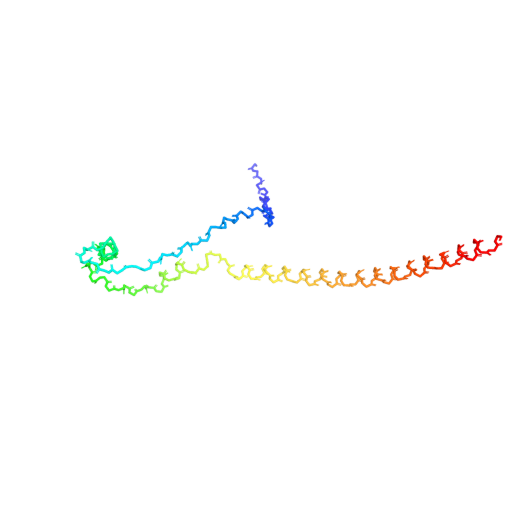817 1.00 98.31 91 LYS A CA 1
ATOM 698 C C . LYS A 1 91 ? 6.696 2.181 2.415 1.00 98.31 91 LYS A C 1
ATOM 700 O O . LYS A 1 91 ? 7.380 1.831 1.458 1.00 98.31 91 LYS A O 1
ATOM 705 N N . LEU A 1 92 ? 5.606 2.938 2.288 1.00 98.19 92 LEU A N 1
ATOM 706 C CA . LEU A 1 92 ? 5.167 3.471 1.001 1.00 98.19 92 LEU A CA 1
ATOM 707 C C . LEU A 1 92 ? 6.193 4.452 0.432 1.00 98.19 92 LEU A C 1
ATOM 709 O O . LEU A 1 92 ? 6.531 4.324 -0.738 1.00 98.19 92 LEU A O 1
ATOM 713 N N . ALA A 1 93 ? 6.734 5.358 1.250 1.00 97.00 93 ALA A N 1
ATOM 714 C CA . ALA A 1 93 ? 7.777 6.289 0.815 1.00 97.00 93 ALA A CA 1
ATOM 715 C C . ALA A 1 93 ? 9.025 5.548 0.302 1.00 97.00 93 ALA A C 1
ATOM 717 O O . ALA A 1 93 ? 9.519 5.830 -0.791 1.00 97.00 93 ALA A O 1
ATOM 718 N N . LYS A 1 94 ? 9.474 4.521 1.033 1.00 97.62 94 LYS A N 1
ATOM 719 C CA . LYS A 1 94 ? 10.583 3.671 0.587 1.00 97.62 94 LYS A CA 1
ATOM 720 C C . LYS A 1 94 ? 10.266 2.953 -0.729 1.00 97.62 94 LYS A C 1
ATOM 722 O O . LYS A 1 94 ? 11.088 2.937 -1.636 1.00 97.62 94 LYS A O 1
ATOM 727 N N . MET A 1 95 ? 9.071 2.376 -0.857 1.00 97.56 95 MET A N 1
ATOM 728 C CA . MET A 1 95 ? 8.662 1.680 -2.080 1.00 97.56 95 MET A CA 1
ATOM 729 C C . MET A 1 95 ? 8.623 2.626 -3.284 1.00 97.56 95 MET A C 1
ATOM 731 O O . MET A 1 95 ? 9.011 2.224 -4.378 1.00 97.56 95 MET A O 1
ATOM 735 N N . THR A 1 96 ? 8.178 3.873 -3.101 1.00 97.25 96 THR A N 1
ATOM 736 C CA . THR A 1 96 ? 8.156 4.863 -4.186 1.00 97.25 96 THR A CA 1
ATOM 737 C C . THR A 1 96 ? 9.555 5.230 -4.667 1.00 97.25 96 THR A C 1
ATOM 739 O O . THR A 1 96 ? 9.768 5.299 -5.872 1.00 97.25 96 THR A O 1
ATOM 742 N N . GLU A 1 97 ? 10.512 5.389 -3.751 1.00 96.81 97 GLU A N 1
ATOM 743 C CA . GLU A 1 97 ? 11.917 5.652 -4.088 1.00 96.81 97 GLU A CA 1
ATOM 744 C C . GLU A 1 97 ? 12.522 4.476 -4.865 1.00 96.81 97 GLU A C 1
ATOM 746 O O . GLU A 1 97 ? 12.989 4.648 -5.988 1.00 96.81 97 GLU A O 1
ATOM 751 N N . GLN A 1 98 ? 12.383 3.256 -4.337 1.00 97.56 98 GLN A N 1
ATOM 752 C CA . GLN A 1 98 ? 12.886 2.043 -4.990 1.00 97.56 98 GLN A CA 1
ATOM 753 C C . GLN A 1 98 ? 12.235 1.787 -6.357 1.00 97.56 98 GLN A C 1
ATOM 755 O O . GLN A 1 98 ? 12.877 1.256 -7.259 1.00 97.56 98 GLN A O 1
ATOM 760 N N . SER A 1 99 ? 10.960 2.152 -6.529 1.00 97.44 99 SER A N 1
ATOM 761 C CA . SER A 1 99 ? 10.270 2.006 -7.817 1.00 97.44 99 SER A CA 1
ATOM 762 C C . SER A 1 99 ? 10.817 2.979 -8.860 1.00 97.44 99 SER A C 1
ATOM 764 O O . SER A 1 99 ? 10.986 2.587 -10.010 1.00 97.44 99 SER A O 1
ATOM 766 N N . ALA A 1 100 ? 11.133 4.216 -8.464 1.00 96.56 100 ALA A N 1
ATOM 767 C CA . ALA A 1 100 ? 11.735 5.202 -9.358 1.00 96.56 100 ALA A CA 1
ATOM 768 C C . ALA A 1 100 ? 13.164 4.806 -9.772 1.00 96.56 100 ALA A C 1
ATOM 770 O O . ALA A 1 100 ? 13.537 4.952 -10.937 1.00 96.56 100 ALA A O 1
ATOM 771 N N . GLU A 1 101 ? 13.954 4.264 -8.840 1.00 96.38 101 GLU A N 1
ATOM 772 C CA . GLU A 1 101 ? 15.280 3.710 -9.141 1.00 96.38 101 GLU A CA 1
ATOM 773 C C . GLU A 1 101 ? 15.184 2.540 -10.130 1.00 96.38 101 GLU A C 1
ATOM 775 O O . GLU A 1 101 ? 15.852 2.550 -11.165 1.00 96.38 101 GLU A O 1
ATOM 780 N N . LEU A 1 102 ? 14.294 1.578 -9.861 1.00 97.44 102 LEU A N 1
ATOM 781 C CA . LEU A 1 102 ? 14.084 0.413 -10.721 1.00 97.44 102 LEU A CA 1
ATOM 782 C C . LEU A 1 102 ? 13.589 0.806 -12.122 1.00 97.44 102 LEU A C 1
ATOM 784 O O . LEU A 1 102 ? 14.010 0.210 -13.110 1.00 97.44 102 LEU A O 1
ATOM 788 N N . GLU A 1 103 ? 12.712 1.808 -12.229 1.00 96.88 103 GLU A N 1
ATOM 789 C CA . GLU A 1 103 ? 12.238 2.330 -13.515 1.00 96.88 103 GLU A CA 1
ATOM 790 C C . GLU A 1 103 ? 13.392 2.914 -14.343 1.00 96.88 103 GLU A C 1
ATOM 792 O O . GLU A 1 103 ? 13.525 2.606 -15.531 1.00 96.88 103 GLU A O 1
ATOM 797 N N . ASN A 1 104 ? 14.269 3.702 -13.716 1.00 97.31 104 ASN A N 1
ATOM 798 C CA . ASN A 1 104 ? 15.446 4.259 -14.380 1.00 97.31 104 ASN A CA 1
ATOM 799 C C . ASN A 1 104 ? 16.419 3.153 -14.824 1.00 97.31 104 ASN A C 1
ATOM 801 O O . ASN A 1 104 ? 16.876 3.133 -15.969 1.00 97.31 104 ASN A O 1
ATOM 805 N N . GLU A 1 105 ? 16.704 2.184 -13.952 1.00 97.19 105 GLU A N 1
ATOM 806 C CA . GLU A 1 105 ? 17.535 1.029 -14.303 1.00 97.19 105 GLU A CA 1
ATOM 807 C C . GLU A 1 105 ? 16.941 0.242 -15.476 1.00 97.19 105 GLU A C 1
ATOM 809 O O . GLU A 1 105 ? 17.647 -0.046 -16.446 1.00 97.19 105 GLU A O 1
ATOM 814 N N . ALA A 1 106 ? 15.638 -0.040 -15.446 1.00 97.44 106 ALA A N 1
ATOM 815 C CA . ALA A 1 106 ? 14.941 -0.730 -16.525 1.00 97.44 106 ALA A CA 1
ATOM 816 C C . ALA A 1 106 ? 15.021 0.039 -17.854 1.00 97.44 106 ALA A C 1
ATOM 818 O O . ALA A 1 106 ? 15.252 -0.573 -18.900 1.00 97.44 106 ALA A O 1
ATOM 819 N N . ALA A 1 107 ? 14.902 1.370 -17.833 1.00 95.75 107 ALA A N 1
ATOM 820 C CA . ALA A 1 107 ? 15.071 2.206 -19.022 1.00 95.75 107 ALA A CA 1
ATOM 821 C C . ALA A 1 107 ? 16.499 2.122 -19.598 1.00 95.75 107 ALA A C 1
ATOM 823 O O . ALA A 1 107 ? 16.681 2.020 -20.820 1.00 95.75 107 ALA A O 1
ATOM 824 N N . ASN A 1 108 ? 17.517 2.086 -18.734 1.00 97.19 108 ASN A N 1
ATOM 825 C CA . ASN A 1 108 ? 18.911 1.899 -19.145 1.00 97.19 108 ASN A CA 1
ATOM 826 C C . ASN A 1 108 ? 19.130 0.511 -19.769 1.00 97.19 108 ASN A C 1
ATOM 828 O O . ASN A 1 108 ? 19.726 0.400 -20.844 1.00 97.19 108 ASN A O 1
ATOM 832 N N . PHE A 1 109 ? 18.582 -0.545 -19.156 1.00 97.44 109 PHE A N 1
ATOM 833 C CA . PHE A 1 109 ? 18.635 -1.904 -19.702 1.00 97.44 109 PHE A CA 1
ATOM 834 C C . PHE A 1 109 ? 17.924 -2.022 -21.053 1.00 97.44 109 PHE A C 1
ATOM 836 O O . PHE A 1 109 ? 18.467 -2.631 -21.977 1.00 97.44 109 PHE A O 1
ATOM 843 N N . ALA A 1 110 ? 16.744 -1.420 -21.204 1.00 97.50 110 ALA A N 1
ATOM 844 C CA . ALA A 1 110 ? 16.008 -1.419 -22.466 1.00 97.50 110 ALA A CA 1
ATOM 845 C C . ALA A 1 110 ? 16.802 -0.718 -23.579 1.00 97.50 110 ALA A C 1
ATOM 847 O O . ALA A 1 110 ? 16.887 -1.222 -24.702 1.00 97.50 110 ALA A O 1
ATOM 848 N N . THR A 1 111 ? 17.443 0.409 -23.258 1.00 97.19 111 THR A N 1
ATOM 849 C CA . THR A 1 111 ? 18.301 1.141 -24.200 1.00 97.19 111 THR A CA 1
ATOM 850 C C . THR A 1 111 ? 19.483 0.283 -24.655 1.00 97.19 111 THR A C 1
ATOM 852 O O . THR A 1 111 ? 19.721 0.156 -25.859 1.00 97.19 111 THR A O 1
ATOM 855 N N . LEU A 1 112 ? 20.168 -0.377 -23.715 1.00 96.88 112 LEU A N 1
ATOM 856 C CA . LEU A 1 112 ? 21.275 -1.286 -24.015 1.00 96.88 112 LEU A CA 1
ATOM 857 C C . LEU A 1 112 ? 20.826 -2.472 -24.882 1.00 96.88 112 LEU A C 1
ATOM 859 O O . LEU A 1 112 ? 21.479 -2.810 -25.869 1.00 96.88 112 LEU A O 1
ATOM 863 N N . ALA A 1 113 ? 19.692 -3.092 -24.553 1.00 96.50 113 ALA A N 1
ATOM 864 C CA . ALA A 1 113 ? 19.144 -4.204 -25.325 1.00 96.50 113 ALA A CA 1
ATOM 865 C C . ALA A 1 113 ? 18.809 -3.786 -26.767 1.00 96.50 113 ALA A C 1
ATOM 867 O O . ALA A 1 113 ? 19.138 -4.499 -27.719 1.00 96.50 113 ALA A O 1
ATOM 868 N N . HIS A 1 114 ? 18.220 -2.600 -26.950 1.00 95.62 114 HIS A N 1
ATOM 869 C CA . HIS A 1 114 ? 17.968 -2.041 -28.277 1.00 95.62 114 HIS A CA 1
ATOM 870 C C . HIS A 1 114 ? 19.257 -1.779 -29.063 1.00 95.62 114 HIS A C 1
ATOM 872 O O . HIS A 1 114 ? 19.289 -2.017 -30.273 1.00 95.62 114 HIS A O 1
ATOM 878 N N . GLU A 1 115 ? 20.319 -1.306 -28.411 1.00 95.56 115 GLU A N 1
ATOM 879 C CA . GLU A 1 115 ? 21.618 -1.110 -29.055 1.00 95.56 115 GLU A CA 1
ATOM 880 C C . GLU A 1 115 ? 22.238 -2.439 -29.503 1.00 95.56 115 GLU A C 1
ATOM 882 O O . GLU A 1 115 ? 22.676 -2.555 -30.653 1.00 95.56 115 GLU A O 1
ATOM 887 N N . ILE A 1 116 ? 22.212 -3.461 -28.640 1.00 95.19 116 ILE A N 1
ATOM 888 C CA . ILE A 1 116 ? 22.673 -4.813 -28.980 1.00 95.19 116 ILE A CA 1
ATOM 889 C C . ILE A 1 116 ? 21.903 -5.334 -30.191 1.00 95.19 116 ILE A C 1
ATOM 891 O O . ILE A 1 116 ? 22.530 -5.799 -31.144 1.00 95.19 116 ILE A O 1
ATOM 895 N N . ASN A 1 117 ? 20.572 -5.201 -30.200 1.00 92.75 117 ASN A N 1
ATOM 896 C CA . ASN A 1 117 ? 19.760 -5.644 -31.327 1.00 92.75 117 ASN A CA 1
ATOM 897 C C . ASN A 1 117 ? 20.139 -4.907 -32.619 1.00 92.75 117 ASN A C 1
ATOM 899 O O . ASN A 1 117 ? 20.397 -5.550 -33.626 1.00 92.75 117 ASN A O 1
ATOM 903 N N . LYS A 1 118 ? 20.301 -3.578 -32.588 1.00 93.31 118 LYS A N 1
ATOM 904 C CA . LYS A 1 118 ? 20.750 -2.801 -33.760 1.00 93.31 118 LYS A CA 1
ATOM 905 C C . LYS A 1 118 ? 22.143 -3.206 -34.251 1.00 93.31 118 LYS A C 1
ATOM 907 O O . LYS A 1 118 ? 22.402 -3.206 -35.455 1.00 93.31 118 LYS A O 1
ATOM 912 N N . ASN A 1 119 ? 23.073 -3.507 -33.345 1.00 91.50 119 ASN A N 1
ATOM 913 C CA . ASN A 1 119 ? 24.428 -3.932 -33.702 1.00 91.50 119 ASN A CA 1
ATOM 914 C C . ASN A 1 119 ? 24.428 -5.336 -34.323 1.00 91.50 119 ASN A C 1
ATOM 916 O O . ASN A 1 119 ? 25.021 -5.557 -35.380 1.00 91.50 119 ASN A O 1
ATOM 920 N N . MET A 1 120 ? 23.708 -6.270 -33.701 1.00 90.12 120 MET A N 1
ATOM 921 C CA . MET A 1 120 ? 23.455 -7.596 -34.262 1.00 90.12 120 MET A CA 1
ATOM 922 C C . MET A 1 120 ? 22.767 -7.477 -35.619 1.00 90.12 120 MET A C 1
ATOM 924 O O . MET A 1 120 ? 23.176 -8.159 -36.557 1.00 90.12 120 MET A O 1
ATOM 928 N N . GLU A 1 121 ? 21.825 -6.538 -35.753 1.00 86.88 121 GLU A N 1
ATOM 929 C CA . GLU A 1 121 ? 21.119 -6.266 -36.993 1.00 86.88 121 GLU A CA 1
ATOM 930 C C . GLU A 1 121 ? 22.068 -5.798 -38.117 1.00 86.88 121 GLU A C 1
ATOM 932 O O . GLU A 1 121 ? 22.053 -6.257 -39.254 1.00 86.88 121 GLU A O 1
ATOM 937 N N . LYS A 1 122 ? 22.999 -4.903 -37.805 1.00 83.75 122 LYS A N 1
ATOM 938 C CA . LYS A 1 122 ? 24.012 -4.49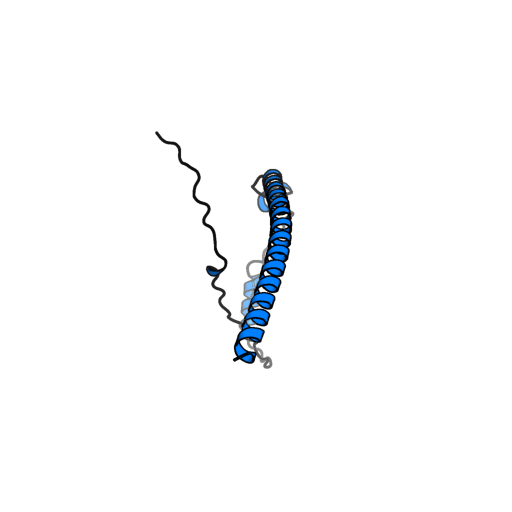1 -38.784 1.00 83.75 122 LYS A CA 1
ATOM 939 C C . LYS A 1 122 ? 24.934 -5.639 -39.203 1.00 83.75 122 LYS A C 1
ATOM 941 O O . LYS A 1 122 ? 25.434 -5.619 -40.325 1.00 83.75 122 LYS A O 1
ATOM 946 N N . LYS A 1 123 ? 25.186 -6.616 -38.325 1.00 84.88 123 LYS A N 1
ATOM 947 C CA . LYS A 1 123 ? 26.069 -7.755 -38.617 1.00 84.88 123 LYS A CA 1
ATOM 948 C C . LYS A 1 123 ? 25.441 -8.780 -39.562 1.00 84.88 123 LYS A C 1
ATOM 950 O O . LYS A 1 123 ? 26.158 -9.271 -40.427 1.00 84.88 123 LYS A O 1
ATOM 955 N N . TRP A 1 124 ? 24.148 -9.099 -39.443 1.00 83.12 124 TRP A N 1
ATOM 956 C CA . TRP A 1 124 ? 23.522 -10.067 -40.366 1.00 83.12 124 TRP A CA 1
ATOM 957 C C . TRP A 1 124 ? 23.338 -9.509 -41.778 1.00 83.12 124 TRP A C 1
ATOM 959 O O . TRP A 1 124 ? 23.486 -10.260 -42.733 1.00 83.12 124 TRP A O 1
ATOM 969 N N . TRP A 1 125 ? 23.089 -8.204 -41.921 1.00 74.88 125 TRP A N 1
ATOM 970 C CA . TRP A 1 125 ? 22.944 -7.556 -43.230 1.00 74.88 125 TRP A CA 1
ATOM 971 C C . TRP A 1 125 ? 24.265 -7.268 -43.958 1.00 74.88 125 TRP A C 1
ATOM 973 O O . TRP A 1 125 ? 24.246 -6.891 -45.125 1.00 74.88 125 TRP A O 1
ATOM 983 N N . LYS A 1 126 ? 25.413 -7.398 -43.285 1.00 72.88 126 LYS A N 1
ATOM 984 C CA . LYS A 1 126 ? 26.751 -7.193 -43.875 1.00 72.88 126 LYS A CA 1
ATOM 985 C C . LYS A 1 126 ? 27.431 -8.497 -44.308 1.00 72.88 126 LYS A C 1
ATOM 987 O O . LYS A 1 126 ? 28.647 -8.505 -44.499 1.00 72.88 126 LYS A O 1
ATOM 992 N N . ARG A 1 127 ? 26.668 -9.585 -44.401 1.00 53.56 127 ARG A N 1
ATOM 993 C CA . ARG A 1 127 ? 27.147 -10.890 -44.851 1.00 53.56 127 ARG A CA 1
ATOM 994 C C . ARG A 1 127 ? 27.008 -11.054 -46.357 1.00 53.56 127 ARG A C 1
ATOM 996 O O . ARG A 1 127 ? 26.054 -10.475 -46.916 1.00 53.56 127 ARG A O 1
#

Radius of gyration: 34.68 Å; chains: 1; bounding box: 88×29×80 Å

Sequence (127 aa):
MGNKGPRPTQELTTDDIKIDDEAPSKPASTSIFNKKSKAEVQREKLFEGSSDVQTPRKKSTQEILTQYKFKGDAAAAAAAAKNKLMERQEKLAKMTEQSAELENEAANFATLAHEINKNMEKKWWKR

pLDDT: mean 77.43, std 17.13, range [42.5, 98.31]

Organism: NCBI:txid38414